Protein AF-A0A7V9TGF6-F1 (afdb_monomer_lite)

Sequence (78 aa):
LGILVYRREVSLDLVDEMFGGTVVLAWERLGPFIARYRQRTGNPETFEWFQWLAERLQEHRAKTSTAPAYHLHRDWKP

Secondary structure (DSSP, 8-state):
-HHHHHTTSS-HHHHIIIIIHHHH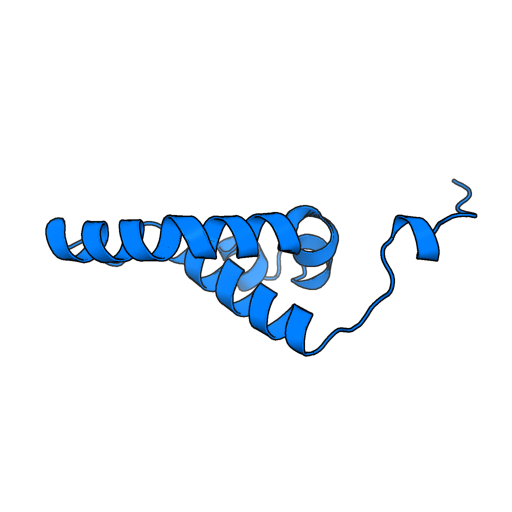HHHHHHHHHHHHHHHHHT-TTTTHHHHHHHHHHHHHHHH-----HHHHTTT---

Radius of gyration: 15.16 Å; chains: 1; bounding box: 33×16×48 Å

Structure (mmCIF, N/CA/C/O backbone):
data_AF-A0A7V9TGF6-F1
#
_entry.id   AF-A0A7V9TGF6-F1
#
loop_
_atom_site.group_PDB
_atom_site.id
_atom_site.type_symbol
_atom_site.label_atom_id
_atom_site.label_alt_id
_atom_site.label_comp_id
_atom_site.label_asym_id
_atom_site.label_entity_id
_atom_site.label_seq_id
_atom_site.pdbx_PDB_ins_code
_atom_site.Cartn_x
_atom_site.Cartn_y
_atom_site.Cartn_z
_atom_site.occupancy
_atom_site.B_iso_or_equiv
_atom_site.auth_seq_id
_atom_site.auth_comp_id
_atom_site.auth_asym_id
_atom_site.auth_atom_id
_atom_site.pdbx_PDB_model_num
ATOM 1 N N . LEU A 1 1 ? -8.738 1.366 -5.037 1.00 86.88 1 LEU A N 1
ATOM 2 C CA . LEU A 1 1 ? -7.641 0.551 -5.611 1.00 86.88 1 LEU A CA 1
ATOM 3 C C . LEU A 1 1 ? -7.580 -0.850 -5.011 1.00 86.88 1 LEU A C 1
ATOM 5 O O . LEU A 1 1 ? -7.652 -1.787 -5.786 1.00 86.88 1 LEU A O 1
ATOM 9 N N . GLY A 1 2 ? -7.537 -1.025 -3.682 1.00 93.75 2 GLY A N 1
ATOM 10 C CA . GLY A 1 2 ? -7.399 -2.363 -3.073 1.00 93.75 2 GLY A CA 1
ATOM 11 C C . GLY A 1 2 ? -8.420 -3.397 -3.555 1.00 93.75 2 GLY A C 1
ATOM 12 O O . GLY A 1 2 ? -8.035 -4.464 -4.016 1.00 93.75 2 GLY A O 1
ATOM 13 N N . ILE A 1 3 ? -9.707 -3.037 -3.575 1.00 97.00 3 ILE A N 1
ATOM 14 C CA . ILE A 1 3 ? -10.764 -3.923 -4.089 1.00 97.00 3 ILE A CA 1
ATOM 15 C C . ILE A 1 3 ? -10.611 -4.260 -5.582 1.00 97.00 3 ILE A C 1
ATOM 17 O O . ILE A 1 3 ? -10.961 -5.359 -5.996 1.00 97.00 3 ILE A O 1
ATOM 21 N N . LEU A 1 4 ? -10.068 -3.344 -6.392 1.00 97.56 4 LEU A N 1
ATOM 22 C CA . LEU A 1 4 ? -9.851 -3.571 -7.826 1.00 97.56 4 LEU A CA 1
ATOM 23 C C . LEU A 1 4 ? -8.712 -4.567 -8.051 1.00 97.56 4 LEU A C 1
ATOM 25 O O . LEU A 1 4 ? -8.839 -5.457 -8.884 1.00 97.56 4 LEU A O 1
ATOM 29 N N . VAL A 1 5 ? -7.646 -4.465 -7.252 1.00 97.31 5 VAL A N 1
ATOM 30 C CA . VAL A 1 5 ? -6.550 -5.443 -7.254 1.00 97.31 5 VAL A CA 1
ATOM 31 C C . VAL A 1 5 ? -7.051 -6.810 -6.797 1.00 97.31 5 VAL A C 1
ATOM 33 O O . VAL A 1 5 ? -6.798 -7.814 -7.455 1.00 97.31 5 VAL A O 1
ATOM 36 N N . TYR A 1 6 ? -7.826 -6.859 -5.710 1.00 97.25 6 TYR A N 1
ATOM 37 C CA . TYR A 1 6 ? -8.422 -8.104 -5.221 1.00 97.25 6 TYR A CA 1
ATOM 38 C C . TYR A 1 6 ? -9.323 -8.777 -6.270 1.00 97.25 6 TYR A C 1
ATOM 40 O O . TYR A 1 6 ? -9.264 -9.992 -6.453 1.00 97.25 6 TYR A O 1
ATOM 48 N N . ARG A 1 7 ? -10.113 -7.983 -7.004 1.00 97.94 7 ARG A N 1
ATOM 49 C CA . ARG A 1 7 ? -10.975 -8.454 -8.099 1.00 97.94 7 ARG A CA 1
ATOM 50 C C . ARG A 1 7 ? -10.237 -8.723 -9.412 1.00 97.94 7 ARG A C 1
ATOM 52 O O . ARG A 1 7 ? -10.864 -9.204 -10.345 1.00 97.94 7 ARG A O 1
ATOM 59 N N . ARG A 1 8 ? -8.923 -8.472 -9.476 1.00 96.56 8 ARG A N 1
ATOM 60 C CA . ARG A 1 8 ? -8.078 -8.625 -10.676 1.00 96.56 8 ARG A CA 1
ATOM 61 C C . ARG A 1 8 ? -8.464 -7.715 -11.847 1.00 96.56 8 ARG A C 1
ATOM 63 O O . ARG A 1 8 ? -8.089 -7.991 -12.979 1.00 96.56 8 ARG A O 1
ATOM 70 N N . GLU A 1 9 ? -9.149 -6.612 -11.564 1.00 97.94 9 GLU A N 1
ATOM 71 C CA . GLU A 1 9 ? -9.434 -5.561 -12.552 1.00 97.94 9 GLU A CA 1
ATOM 72 C C . GLU A 1 9 ? -8.172 -4.746 -12.873 1.00 97.94 9 GLU A C 1
ATOM 74 O O . GLU A 1 9 ? -8.047 -4.154 -13.941 1.00 97.94 9 GLU A O 1
ATOM 79 N N . VAL A 1 10 ? -7.224 -4.704 -11.929 1.00 96.75 10 VAL A N 1
ATOM 80 C CA . VAL A 1 10 ? -5.909 -4.073 -12.082 1.00 96.75 10 VAL A CA 1
ATOM 81 C C . VAL A 1 10 ? -4.850 -4.984 -11.458 1.00 96.75 10 VAL A C 1
ATOM 83 O O . VAL A 1 10 ? -5.103 -5.587 -10.412 1.00 96.75 10 VAL A O 1
ATOM 86 N N . SER A 1 11 ? -3.666 -5.094 -12.067 1.00 96.69 11 SER A N 1
ATOM 87 C CA . SER A 1 11 ? -2.559 -5.862 -11.485 1.00 96.69 11 SER A CA 1
ATOM 88 C C . SER A 1 11 ? -1.941 -5.145 -10.279 1.00 96.69 11 SER A C 1
ATOM 90 O O . SER A 1 11 ? -1.951 -3.915 -10.187 1.00 96.69 11 SER A O 1
ATOM 92 N N . LEU A 1 12 ? -1.386 -5.921 -9.340 1.00 95.50 12 LEU A N 1
ATOM 93 C CA . LEU A 1 12 ? -0.645 -5.361 -8.206 1.00 95.50 12 LEU A CA 1
ATOM 94 C C . LEU A 1 12 ? 0.590 -4.586 -8.689 1.00 95.50 12 LEU A C 1
ATOM 96 O O . LEU A 1 12 ? 0.843 -3.510 -8.159 1.00 95.50 12 LEU A O 1
ATOM 100 N N . ASP A 1 13 ? 1.273 -5.077 -9.728 1.00 94.12 13 ASP A N 1
ATOM 101 C CA . ASP A 1 13 ? 2.436 -4.423 -10.346 1.00 94.12 13 ASP A CA 1
ATOM 102 C C . ASP A 1 13 ? 2.105 -3.025 -10.868 1.00 94.12 13 ASP A C 1
ATOM 104 O O . ASP A 1 13 ? 2.799 -2.066 -10.546 1.00 94.12 13 ASP A O 1
ATOM 108 N N . LEU A 1 14 ? 0.991 -2.875 -11.597 1.00 94.12 14 LEU A N 1
ATOM 109 C CA . LEU A 1 14 ? 0.597 -1.573 -12.136 1.00 94.12 14 LEU A CA 1
ATOM 110 C C . LEU A 1 14 ? 0.285 -0.581 -11.011 1.00 94.12 14 LEU A C 1
ATOM 112 O O . LEU A 1 14 ? 0.669 0.586 -11.066 1.00 94.12 14 LEU A O 1
ATOM 116 N N . VAL A 1 15 ? -0.397 -1.036 -9.956 1.00 95.50 15 VAL A N 1
ATOM 117 C CA . VAL A 1 15 ? -0.649 -0.184 -8.785 1.00 95.50 15 VAL A CA 1
ATOM 118 C C . VAL A 1 15 ? 0.651 0.156 -8.060 1.00 95.50 15 VAL A C 1
ATOM 120 O O . VAL A 1 15 ? 0.788 1.273 -7.559 1.00 95.50 15 VAL A O 1
ATOM 123 N N . ASP A 1 16 ? 1.598 -0.776 -8.005 1.00 94.00 16 ASP A N 1
ATOM 124 C CA . ASP A 1 16 ? 2.890 -0.571 -7.371 1.00 94.00 16 ASP A CA 1
ATOM 125 C C . ASP A 1 16 ? 3.737 0.479 -8.103 1.00 94.00 16 ASP A C 1
ATOM 127 O O . ASP A 1 16 ? 4.267 1.395 -7.466 1.00 94.00 16 ASP A O 1
ATOM 131 N N . GLU A 1 17 ? 3.782 0.400 -9.434 1.00 91.50 17 GLU A N 1
ATOM 132 C CA . GLU A 1 17 ? 4.445 1.364 -10.318 1.00 91.50 17 GLU A CA 1
ATOM 133 C C . GLU A 1 17 ? 3.828 2.765 -10.218 1.00 91.50 17 GLU A C 1
ATOM 135 O O . GLU A 1 17 ? 4.554 3.759 -10.178 1.00 91.50 17 GLU A O 1
ATOM 140 N N . MET A 1 18 ? 2.497 2.860 -10.132 1.00 91.75 18 MET A N 1
ATOM 141 C CA . MET A 1 18 ? 1.796 4.147 -10.083 1.00 91.75 18 MET A CA 1
ATOM 142 C C . MET A 1 18 ? 1.796 4.793 -8.691 1.00 91.75 18 MET A C 1
ATOM 144 O O . MET A 1 18 ? 1.999 6.000 -8.564 1.00 91.75 18 MET A O 1
ATOM 148 N N . PHE A 1 19 ? 1.505 4.015 -7.642 1.00 93.06 19 PHE A N 1
ATOM 149 C CA . PHE A 1 19 ? 1.154 4.543 -6.316 1.00 93.06 19 PHE A CA 1
ATOM 150 C C . PHE A 1 19 ? 1.796 3.801 -5.144 1.00 93.06 19 PHE A C 1
ATOM 152 O O . PHE A 1 19 ? 1.598 4.212 -3.997 1.00 93.06 19 PHE A O 1
ATOM 159 N N . GLY A 1 20 ? 2.541 2.719 -5.378 1.00 92.12 20 GLY A N 1
ATOM 160 C CA . GLY A 1 20 ? 2.892 1.787 -4.309 1.00 92.12 20 GLY A CA 1
ATOM 161 C C . GLY A 1 20 ? 3.648 2.432 -3.147 1.00 92.12 20 GLY A C 1
ATOM 162 O O . GLY A 1 20 ? 3.304 2.227 -1.985 1.00 92.12 20 GLY A O 1
ATOM 163 N N . GLY A 1 21 ? 4.618 3.297 -3.456 1.00 92.19 21 GLY A N 1
ATOM 164 C CA . GLY A 1 21 ? 5.441 3.966 -2.448 1.00 92.19 21 GLY A CA 1
ATOM 165 C C . GLY A 1 21 ? 4.622 4.936 -1.606 1.00 92.19 21 GLY A C 1
ATOM 166 O O . GLY A 1 21 ? 4.761 4.978 -0.386 1.00 92.19 21 GLY A O 1
ATOM 167 N N . THR A 1 22 ? 3.711 5.667 -2.247 1.00 95.38 22 THR A N 1
ATOM 168 C CA . THR A 1 22 ? 2.803 6.594 -1.570 1.00 95.38 22 THR A CA 1
ATOM 169 C C . THR A 1 22 ? 1.802 5.855 -0.689 1.00 95.38 22 THR A C 1
ATOM 171 O O . THR A 1 22 ? 1.550 6.300 0.427 1.00 95.38 22 THR A O 1
ATOM 174 N N . VAL A 1 23 ? 1.248 4.729 -1.151 1.00 97.06 23 VAL A N 1
ATOM 175 C CA . VAL A 1 23 ? 0.286 3.931 -0.375 1.00 97.06 23 VAL A CA 1
ATOM 176 C C . VAL A 1 23 ? 0.941 3.345 0.874 1.00 97.06 23 VAL A C 1
ATOM 178 O O . VAL A 1 23 ? 0.380 3.481 1.961 1.00 97.06 23 VAL A O 1
ATOM 181 N N . VAL A 1 24 ? 2.135 2.755 0.744 1.00 96.50 24 VAL A N 1
ATOM 182 C CA . VAL A 1 24 ? 2.882 2.197 1.886 1.00 96.50 24 VAL A CA 1
ATOM 183 C C . VAL A 1 24 ? 3.227 3.300 2.892 1.00 96.50 24 VAL A C 1
ATOM 185 O O . VAL A 1 24 ? 2.871 3.187 4.063 1.00 96.50 24 VAL A O 1
ATOM 188 N N . LEU A 1 25 ? 3.803 4.417 2.434 1.00 97.12 25 LEU A N 1
ATOM 189 C CA . LEU A 1 25 ? 4.152 5.548 3.302 1.00 97.12 25 LEU A CA 1
ATOM 190 C C . LEU A 1 25 ? 2.927 6.154 4.006 1.00 97.12 25 LEU A C 1
ATOM 192 O O . LEU A 1 25 ? 2.984 6.546 5.174 1.00 97.12 25 LEU A O 1
ATOM 196 N N . ALA A 1 26 ? 1.801 6.261 3.300 1.00 97.81 26 ALA A N 1
ATOM 197 C CA . ALA A 1 26 ? 0.558 6.742 3.884 1.00 97.81 26 ALA A CA 1
ATOM 198 C C . ALA A 1 26 ? 0.039 5.775 4.958 1.00 97.81 26 ALA A C 1
ATOM 200 O O . ALA A 1 26 ? -0.397 6.226 6.018 1.00 97.81 26 ALA A O 1
ATOM 201 N N . TRP A 1 27 ? 0.115 4.460 4.726 1.00 97.94 27 TRP A N 1
ATOM 202 C CA . TRP A 1 27 ? -0.310 3.458 5.701 1.00 97.94 27 TRP A CA 1
ATOM 203 C C . TRP A 1 27 ? 0.551 3.453 6.966 1.00 97.94 27 TRP A C 1
ATOM 205 O O . TRP A 1 27 ? -0.006 3.396 8.059 1.00 97.94 27 TRP A O 1
ATOM 215 N N . GLU A 1 28 ? 1.870 3.623 6.855 1.00 97.19 28 GLU A N 1
ATOM 216 C CA . GLU A 1 28 ? 2.764 3.739 8.020 1.00 97.19 28 GLU A CA 1
ATOM 217 C C . GLU A 1 28 ? 2.337 4.866 8.976 1.00 97.19 28 GLU 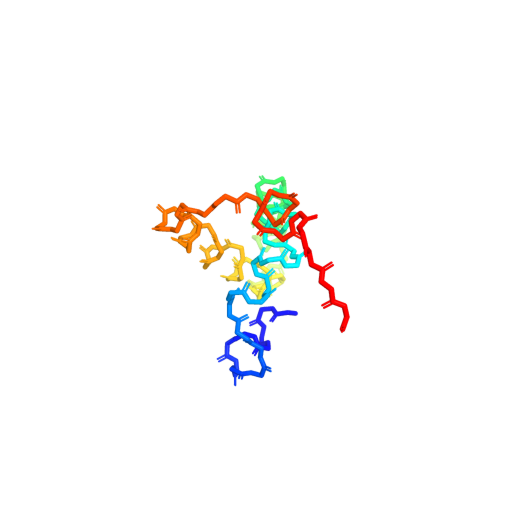A C 1
ATOM 219 O O . GLU A 1 28 ? 2.420 4.729 10.198 1.00 97.19 28 GLU A O 1
ATOM 224 N N . ARG A 1 29 ? 1.823 5.975 8.431 1.00 96.94 29 ARG A N 1
ATOM 225 C CA . ARG A 1 29 ? 1.353 7.125 9.219 1.00 96.94 29 ARG A CA 1
ATOM 226 C C . ARG A 1 29 ? -0.089 6.969 9.701 1.00 96.94 29 ARG A C 1
ATOM 228 O O . ARG A 1 29 ? -0.404 7.322 10.837 1.00 96.94 29 ARG A O 1
ATOM 235 N N . LEU A 1 30 ? -0.980 6.477 8.839 1.00 97.31 30 LEU A N 1
ATOM 236 C CA . LEU A 1 30 ? -2.423 6.425 9.099 1.00 97.31 30 LEU A CA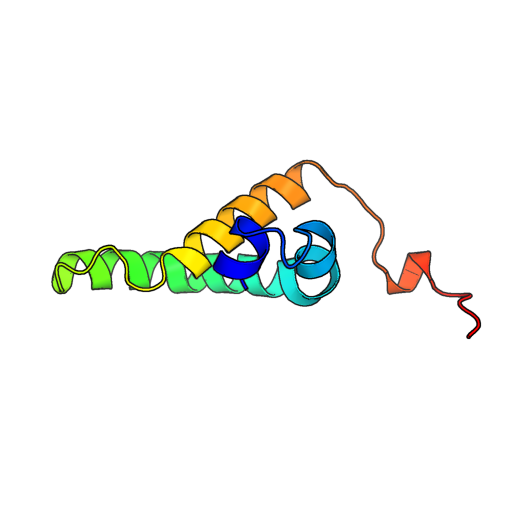 1
ATOM 237 C C . LEU A 1 30 ? -2.856 5.173 9.870 1.00 97.31 30 LEU A C 1
ATOM 239 O O . LEU A 1 30 ? -3.823 5.236 10.630 1.00 97.31 30 LEU A O 1
ATOM 243 N N . GLY A 1 31 ? -2.150 4.054 9.712 1.00 97.62 31 GLY A N 1
ATOM 244 C CA . GLY A 1 31 ? -2.500 2.751 10.279 1.00 97.62 31 GLY A CA 1
ATOM 245 C C . GLY A 1 31 ? -2.756 2.782 11.789 1.00 97.62 31 GLY A C 1
ATOM 246 O O . GLY A 1 31 ? -3.832 2.359 12.220 1.00 97.62 31 GLY A O 1
ATOM 247 N N . PRO A 1 32 ? -1.860 3.363 12.613 1.00 97.94 32 PRO A N 1
ATOM 248 C CA . PRO A 1 32 ? -2.080 3.461 14.057 1.00 97.94 32 PRO A CA 1
ATOM 249 C C . PRO A 1 32 ? -3.316 4.287 14.437 1.00 97.94 32 PRO A C 1
ATOM 251 O O . PRO A 1 3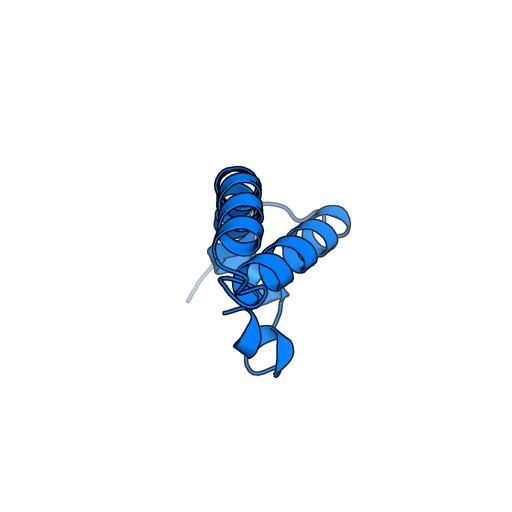2 ? -4.010 3.969 15.404 1.00 97.94 32 PRO A O 1
ATOM 254 N N . PHE A 1 33 ? -3.608 5.355 13.689 1.00 97.94 33 PHE A N 1
ATOM 255 C CA . PHE A 1 33 ? -4.807 6.166 13.904 1.00 97.94 33 PHE A CA 1
ATOM 256 C C . PHE A 1 33 ? -6.074 5.388 13.538 1.00 97.94 33 PHE A C 1
ATOM 258 O O . PHE A 1 33 ? -7.017 5.348 14.329 1.00 97.94 33 PHE A O 1
ATOM 265 N N . ILE A 1 34 ? -6.077 4.730 12.377 1.00 97.88 34 ILE A N 1
ATOM 266 C CA . ILE A 1 34 ? -7.200 3.923 11.895 1.00 97.88 34 ILE A CA 1
ATOM 267 C C . ILE A 1 34 ? -7.483 2.772 12.866 1.00 97.88 34 ILE A C 1
ATOM 269 O O . ILE A 1 34 ? -8.636 2.563 13.229 1.00 97.88 34 ILE A O 1
ATOM 273 N N . ALA A 1 35 ? -6.455 2.085 13.371 1.00 97.69 35 ALA A N 1
ATOM 274 C CA . ALA A 1 35 ? -6.619 1.021 14.362 1.00 97.69 35 ALA A CA 1
ATOM 275 C C . ALA A 1 35 ? -7.353 1.513 15.624 1.00 97.69 35 ALA A C 1
ATOM 277 O O . ALA A 1 35 ? -8.338 0.904 16.047 1.00 97.69 35 ALA A O 1
ATOM 278 N N . ARG A 1 36 ? -6.945 2.665 16.178 1.00 97.94 36 ARG A N 1
ATOM 279 C CA . ARG A 1 36 ? -7.640 3.295 17.316 1.00 97.94 36 ARG A CA 1
ATOM 280 C C . ARG A 1 36 ? -9.066 3.717 16.964 1.00 97.94 36 ARG A C 1
ATOM 282 O O . ARG A 1 36 ? -9.974 3.569 17.777 1.00 97.94 36 ARG A O 1
ATOM 289 N N . TYR A 1 37 ? -9.281 4.238 15.758 1.00 97.56 37 TYR A N 1
ATOM 290 C CA . TYR A 1 37 ? -10.609 4.628 15.294 1.00 97.56 37 TYR A CA 1
ATOM 291 C C . TYR A 1 37 ? -11.566 3.430 15.230 1.00 97.56 37 TYR A C 1
ATOM 293 O O . TYR A 1 37 ? -12.686 3.527 15.733 1.00 97.56 37 TYR A O 1
ATOM 301 N N . ARG A 1 38 ? -11.122 2.291 14.684 1.00 97.94 38 ARG A N 1
ATOM 302 C CA . ARG A 1 38 ? -11.913 1.050 14.625 1.00 97.94 38 ARG A CA 1
ATOM 303 C C . ARG A 1 38 ? -12.271 0.544 16.019 1.00 97.94 38 ARG A C 1
ATOM 305 O O . ARG A 1 38 ? -13.427 0.225 16.263 1.00 97.94 38 ARG A O 1
ATOM 312 N N . GLN A 1 39 ? -11.313 0.555 16.951 1.00 97.69 39 GLN A N 1
ATOM 313 C CA . GLN A 1 39 ? -11.559 0.189 18.352 1.00 97.69 39 GLN A CA 1
ATOM 314 C C . GLN A 1 39 ? -12.612 1.091 19.008 1.00 97.69 39 GLN A C 1
ATOM 316 O O . GLN A 1 39 ? -13.507 0.601 19.686 1.00 97.69 39 GLN A O 1
ATOM 321 N N . ARG A 1 40 ? -12.535 2.409 18.781 1.00 97.81 40 ARG A N 1
ATOM 322 C CA . ARG A 1 40 ? -13.463 3.387 19.373 1.00 97.81 40 ARG A CA 1
ATOM 323 C C . ARG A 1 40 ? -14.876 3.313 18.792 1.00 97.81 40 ARG A C 1
ATOM 325 O O . ARG A 1 40 ? -15.834 3.613 19.492 1.00 97.81 40 ARG A O 1
ATOM 332 N N . THR A 1 41 ? -14.999 3.005 17.505 1.00 97.31 41 THR A N 1
ATOM 333 C CA . THR A 1 41 ? -16.279 3.055 16.779 1.00 97.31 41 THR A CA 1
ATOM 334 C C . THR A 1 41 ? -16.942 1.694 16.610 1.00 97.31 41 THR A C 1
ATOM 336 O O . THR A 1 41 ? -18.110 1.645 16.241 1.00 97.31 41 THR A O 1
ATOM 339 N N . GLY A 1 42 ? -16.218 0.598 16.853 1.00 96.62 42 GLY A N 1
ATOM 340 C CA . GLY A 1 42 ? -16.708 -0.755 16.599 1.00 96.62 42 GLY A CA 1
ATOM 341 C C . GLY A 1 42 ? -16.859 -1.089 15.112 1.00 96.62 42 GLY A C 1
ATOM 342 O O . GLY A 1 42 ? -17.517 -2.068 14.784 1.00 96.62 42 GLY A O 1
ATOM 343 N N . ASN A 1 43 ? -16.272 -0.293 14.210 1.00 95.31 43 ASN A N 1
ATOM 344 C CA . ASN A 1 43 ? -16.342 -0.508 12.765 1.00 95.31 43 ASN A CA 1
ATOM 345 C C . ASN A 1 43 ? -14.994 -1.034 12.234 1.00 95.31 43 ASN A C 1
ATOM 347 O O . ASN A 1 43 ? -14.132 -0.224 11.882 1.00 95.31 43 ASN A O 1
ATOM 351 N N . PRO A 1 44 ? -14.774 -2.362 12.176 1.00 93.19 44 PRO A N 1
ATOM 352 C CA . PRO A 1 44 ? -13.502 -2.934 11.733 1.00 93.19 44 PRO A CA 1
ATOM 353 C C . PRO A 1 44 ? -13.213 -2.725 10.236 1.00 93.19 44 PRO A C 1
ATOM 355 O O . PRO A 1 44 ? -12.046 -2.693 9.852 1.00 93.19 44 PRO A O 1
ATOM 358 N N . GLU A 1 45 ? -14.241 -2.524 9.408 1.00 95.50 45 GLU A N 1
ATOM 359 C CA . GLU A 1 45 ? -14.133 -2.426 7.940 1.00 95.50 45 GLU A CA 1
ATOM 360 C C . GLU A 1 45 ? -13.588 -1.067 7.469 1.00 95.50 45 GLU A C 1
ATOM 362 O O . GLU A 1 45 ? -13.147 -0.893 6.331 1.00 95.50 45 GLU A O 1
ATOM 367 N N . THR A 1 46 ? -13.573 -0.066 8.353 1.00 96.44 46 THR A N 1
ATOM 368 C CA . THR A 1 46 ? -13.102 1.288 8.032 1.00 96.44 46 THR A CA 1
ATOM 369 C C . THR A 1 46 ? -11.667 1.251 7.485 1.00 96.44 46 THR A C 1
ATOM 371 O O . THR A 1 46 ? -10.748 0.881 8.207 1.00 96.44 46 THR A O 1
ATOM 374 N N . PHE A 1 47 ? -11.446 1.650 6.225 1.00 97.25 47 PHE A N 1
ATOM 375 C CA . PHE A 1 47 ? -10.153 1.568 5.506 1.00 97.25 47 PHE A CA 1
ATOM 376 C C . PHE A 1 47 ? -9.590 0.144 5.287 1.00 97.25 47 PHE A C 1
ATOM 378 O O . PHE A 1 47 ? -8.398 0.003 5.010 1.00 97.25 47 PHE A O 1
ATOM 385 N N . GLU A 1 48 ? -10.395 -0.917 5.375 1.00 97.38 48 GLU A N 1
ATOM 386 C CA . GLU A 1 48 ? -9.918 -2.304 5.215 1.00 97.38 48 GLU A CA 1
ATOM 387 C C . GLU A 1 48 ? -9.162 -2.539 3.894 1.00 97.38 48 GLU A C 1
ATOM 389 O O . GLU A 1 48 ? -8.057 -3.074 3.891 1.00 97.38 48 GLU A O 1
ATOM 394 N N . TRP A 1 49 ? -9.687 -2.041 2.770 1.00 97.94 49 TRP A N 1
ATOM 395 C CA . TRP A 1 49 ? -9.076 -2.243 1.455 1.00 97.94 49 TRP A CA 1
ATOM 396 C C . TRP A 1 49 ? -7.814 -1.417 1.263 1.00 97.94 49 TRP A C 1
ATOM 398 O O . TRP A 1 49 ? -6.966 -1.768 0.444 1.00 97.94 49 TRP A O 1
ATOM 408 N N . PHE A 1 50 ? -7.696 -0.308 1.992 1.00 97.69 50 PHE A N 1
ATOM 409 C CA . PHE A 1 50 ? -6.486 0.497 1.988 1.00 97.69 50 PHE A CA 1
ATOM 410 C C . PHE A 1 50 ? -5.375 -0.218 2.761 1.00 97.69 50 PHE A C 1
ATOM 412 O O . PHE A 1 50 ? -4.274 -0.352 2.237 1.00 97.69 50 PHE A O 1
ATOM 419 N N . GLN A 1 51 ? -5.690 -0.745 3.950 1.00 98.06 51 GLN A N 1
ATOM 420 C CA . GLN A 1 51 ? -4.771 -1.584 4.719 1.00 98.06 51 GLN A CA 1
ATOM 421 C C . GLN A 1 51 ? -4.319 -2.799 3.912 1.00 98.06 51 GLN A C 1
ATOM 423 O O . GLN A 1 51 ? -3.122 -3.010 3.739 1.00 98.06 51 GLN A O 1
ATOM 428 N N . TRP A 1 52 ? -5.275 -3.574 3.392 1.00 98.19 52 TRP A N 1
ATOM 429 C CA . TRP A 1 52 ? -4.980 -4.788 2.640 1.00 98.19 52 TRP A CA 1
ATOM 430 C C . TRP A 1 52 ? -4.065 -4.492 1.450 1.00 98.19 52 TRP A C 1
ATOM 432 O O . TRP A 1 52 ? -3.094 -5.209 1.224 1.00 98.19 52 TRP A O 1
ATOM 442 N N . LEU A 1 53 ? -4.335 -3.406 0.715 1.00 98.38 53 LEU A N 1
ATOM 443 C CA . LEU A 1 53 ? -3.489 -2.996 -0.400 1.00 98.38 53 LEU A CA 1
ATOM 444 C C . LEU A 1 53 ? -2.078 -2.614 0.063 1.00 98.38 53 LEU A C 1
ATOM 446 O O . LEU A 1 53 ? -1.111 -3.048 -0.554 1.00 98.38 53 LEU A O 1
ATOM 450 N N . ALA A 1 54 ? -1.954 -1.819 1.128 1.00 98.19 54 ALA A N 1
ATOM 451 C CA . ALA A 1 54 ? -0.659 -1.386 1.642 1.00 98.19 54 ALA A CA 1
ATOM 452 C C . ALA A 1 54 ? 0.212 -2.568 2.091 1.00 98.19 54 ALA A C 1
ATOM 454 O O . ALA A 1 54 ? 1.388 -2.621 1.742 1.00 98.19 54 ALA A O 1
ATOM 455 N N . GLU A 1 55 ? -0.371 -3.546 2.787 1.00 97.88 55 GLU A N 1
ATOM 456 C CA . GLU A 1 55 ? 0.330 -4.762 3.215 1.00 97.88 55 GLU A CA 1
ATOM 457 C C . GLU A 1 55 ? 0.790 -5.606 2.017 1.00 97.88 55 GLU A C 1
ATOM 459 O O . GLU A 1 55 ? 1.946 -6.027 1.965 1.00 97.88 55 GLU A O 1
ATOM 464 N N . ARG A 1 56 ? -0.069 -5.798 1.003 1.00 97.75 56 ARG A N 1
ATOM 465 C CA . ARG A 1 56 ? 0.314 -6.521 -0.224 1.00 97.75 56 ARG A CA 1
ATOM 466 C C . ARG A 1 56 ? 1.426 -5.811 -0.994 1.00 97.75 56 ARG A C 1
ATOM 468 O O . ARG A 1 56 ? 2.328 -6.475 -1.492 1.00 97.75 56 ARG A O 1
ATOM 475 N N . LEU A 1 57 ? 1.388 -4.481 -1.077 1.00 96.50 57 LEU A N 1
ATOM 476 C CA . LEU A 1 57 ? 2.437 -3.688 -1.724 1.00 96.50 57 LEU A CA 1
ATOM 477 C C . LEU A 1 57 ? 3.758 -3.747 -0.954 1.00 96.50 57 LEU A C 1
ATOM 479 O O . LEU A 1 57 ? 4.816 -3.860 -1.567 1.00 96.50 57 LEU A O 1
ATOM 483 N N . GLN A 1 58 ? 3.714 -3.704 0.377 1.00 95.75 58 GLN A N 1
ATOM 484 C CA . GLN A 1 58 ? 4.907 -3.837 1.208 1.00 95.75 58 GLN A CA 1
ATOM 485 C C . GLN A 1 58 ? 5.571 -5.208 1.007 1.00 95.75 58 GLN A C 1
ATOM 487 O O . GLN A 1 58 ? 6.779 -5.283 0.787 1.00 95.75 58 GLN A O 1
ATOM 492 N N . GLU A 1 59 ? 4.783 -6.286 1.012 1.00 95.81 59 GLU A N 1
ATOM 493 C CA . GLU A 1 59 ? 5.264 -7.642 0.719 1.00 95.81 59 GLU A CA 1
ATOM 494 C C . GLU A 1 59 ? 5.805 -7.778 -0.708 1.00 95.81 59 GLU A C 1
ATOM 496 O O . GLU A 1 59 ? 6.809 -8.458 -0.921 1.00 95.81 59 GLU A O 1
ATOM 501 N N . HIS A 1 60 ? 5.140 -7.154 -1.683 1.00 94.31 60 HIS A N 1
ATOM 502 C CA . HIS A 1 60 ? 5.553 -7.167 -3.081 1.00 94.31 60 HIS A CA 1
ATOM 503 C C . HIS A 1 60 ? 6.915 -6.491 -3.265 1.00 94.31 60 HIS A C 1
ATOM 505 O O . HIS A 1 60 ? 7.857 -7.109 -3.755 1.00 94.31 60 HIS A O 1
ATOM 511 N N . ARG A 1 61 ? 7.063 -5.262 -2.766 1.00 90.50 61 ARG A N 1
ATOM 512 C CA . ARG A 1 61 ? 8.309 -4.483 -2.837 1.00 90.50 61 ARG A CA 1
ATOM 513 C C . ARG A 1 61 ? 9.468 -5.126 -2.086 1.00 90.50 61 ARG A C 1
ATOM 515 O O . ARG A 1 61 ? 10.611 -4.990 -2.498 1.00 90.50 61 ARG A O 1
ATOM 522 N N . ALA A 1 62 ? 9.194 -5.837 -0.994 1.00 90.38 62 ALA A N 1
ATOM 523 C CA . ALA A 1 62 ? 10.230 -6.580 -0.278 1.00 90.38 62 ALA A CA 1
ATOM 524 C C . ALA A 1 62 ? 10.809 -7.740 -1.111 1.00 90.38 62 ALA A C 1
ATOM 526 O O . ALA A 1 62 ? 11.943 -8.156 -0.879 1.00 90.38 62 ALA A O 1
ATOM 527 N N . LYS A 1 63 ? 10.039 -8.269 -2.071 1.00 90.38 63 LYS A N 1
ATOM 528 C CA . LYS A 1 63 ? 10.449 -9.358 -2.973 1.00 90.38 63 LYS A CA 1
ATOM 529 C C . LYS A 1 63 ? 11.003 -8.843 -4.300 1.00 90.38 63 LYS A C 1
ATOM 531 O O . LYS A 1 63 ? 11.826 -9.516 -4.915 1.00 90.38 63 LYS A O 1
ATOM 536 N N . THR A 1 64 ? 10.566 -7.663 -4.724 1.00 80.38 64 THR A N 1
ATOM 537 C CA . THR A 1 64 ? 10.896 -7.083 -6.023 1.00 80.38 64 THR A CA 1
ATOM 538 C C . THR A 1 64 ? 11.904 -5.950 -5.851 1.00 80.38 64 THR A C 1
ATOM 540 O O . THR A 1 64 ? 11.575 -4.880 -5.350 1.00 80.38 64 THR A O 1
ATOM 543 N N . SER A 1 65 ? 13.142 -6.167 -6.300 1.00 66.25 65 SER A N 1
ATOM 544 C CA . SER A 1 65 ? 14.139 -5.101 -6.442 1.00 66.25 65 SER A CA 1
ATOM 545 C C . SER A 1 65 ? 14.257 -4.733 -7.917 1.00 66.25 65 SER A C 1
ATOM 547 O O . SER A 1 65 ? 14.920 -5.427 -8.689 1.00 66.25 65 SER A O 1
ATOM 549 N N . THR A 1 66 ? 13.575 -3.666 -8.326 1.00 73.31 66 THR A N 1
ATOM 550 C CA . THR A 1 66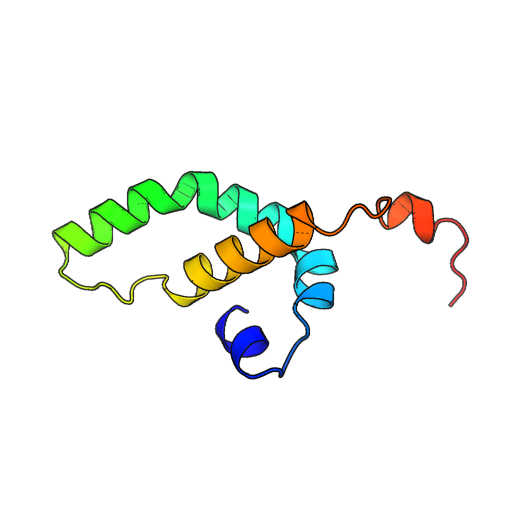 ? 13.673 -3.097 -9.675 1.00 73.31 66 THR A CA 1
ATOM 551 C C . THR A 1 66 ? 14.219 -1.678 -9.613 1.00 73.31 66 THR A C 1
ATOM 553 O O . THR A 1 66 ? 13.962 -0.920 -8.677 1.00 73.31 66 THR A O 1
ATOM 556 N N . ALA A 1 67 ? 15.019 -1.314 -10.618 1.00 82.75 67 ALA A N 1
ATOM 557 C CA . ALA A 1 67 ? 15.495 0.055 -10.751 1.00 82.75 67 ALA A CA 1
ATOM 558 C C . ALA A 1 67 ? 14.306 1.006 -11.005 1.00 82.75 67 ALA A C 1
ATOM 560 O O . ALA A 1 67 ? 13.323 0.602 -11.628 1.00 82.75 67 ALA A O 1
ATOM 561 N N . PRO A 1 68 ? 14.376 2.273 -10.564 1.00 84.88 68 PRO A N 1
ATOM 562 C CA . PRO A 1 68 ? 13.305 3.233 -10.800 1.00 84.88 68 PRO A CA 1
ATOM 563 C C . PRO A 1 68 ? 12.983 3.416 -12.288 1.00 84.88 68 PRO A C 1
ATOM 565 O O . PRO A 1 68 ? 13.882 3.417 -13.133 1.00 84.88 68 PRO A O 1
ATOM 568 N N . ALA A 1 69 ? 11.712 3.673 -12.606 1.00 87.69 69 ALA A N 1
ATOM 569 C CA . ALA A 1 69 ? 11.244 3.844 -13.984 1.00 87.69 69 ALA A CA 1
ATOM 570 C C . ALA A 1 69 ? 12.019 4.927 -14.765 1.00 87.69 69 ALA A C 1
ATOM 572 O O . ALA A 1 69 ? 12.332 4.730 -15.937 1.00 87.69 69 ALA A O 1
ATOM 573 N N . TYR A 1 70 ? 12.409 6.032 -14.111 1.00 88.12 70 TYR A N 1
ATOM 574 C CA . TYR A 1 70 ? 13.191 7.111 -14.739 1.00 88.12 70 TYR A CA 1
ATOM 575 C C . TYR A 1 70 ? 14.615 6.685 -15.141 1.00 88.12 70 TYR A C 1
ATOM 577 O O . TYR A 1 70 ? 15.240 7.337 -15.973 1.00 88.12 70 TYR A O 1
ATOM 585 N N . HIS A 1 71 ? 15.124 5.585 -14.577 1.00 91.06 71 HIS A N 1
ATOM 586 C CA . HIS A 1 71 ? 16.344 4.932 -15.042 1.00 91.06 71 HIS A CA 1
ATOM 587 C C . HIS A 1 71 ? 16.050 3.902 -16.141 1.00 91.06 71 HIS A C 1
ATOM 589 O O . HIS A 1 71 ? 16.719 3.923 -17.172 1.00 91.06 71 HIS A O 1
ATOM 595 N N . LEU A 1 72 ? 15.058 3.023 -15.941 1.00 89.88 72 LEU A N 1
ATOM 596 C CA . LEU A 1 72 ? 14.743 1.925 -16.870 1.00 89.88 72 LEU A CA 1
ATOM 597 C C . LEU A 1 72 ? 14.259 2.403 -18.243 1.00 89.88 72 LEU A C 1
ATOM 599 O O . LEU A 1 72 ? 14.598 1.806 -19.261 1.00 89.88 72 LEU A O 1
ATOM 603 N N . HIS A 1 73 ? 13.486 3.486 -18.278 1.00 90.88 73 HIS A N 1
ATOM 604 C CA . HIS A 1 73 ? 12.828 3.983 -19.487 1.00 90.88 73 HIS A CA 1
ATOM 605 C C . HIS A 1 73 ? 13.397 5.320 -19.961 1.00 90.88 73 HIS A C 1
ATOM 607 O O . HIS A 1 73 ? 12.732 6.058 -20.685 1.00 90.88 73 HIS A O 1
ATOM 613 N N . ARG A 1 74 ? 14.641 5.635 -19.578 1.00 93.81 74 ARG A N 1
ATOM 614 C CA . ARG A 1 74 ? 15.310 6.898 -19.934 1.00 93.81 74 ARG A CA 1
ATOM 615 C C . ARG A 1 74 ? 15.353 7.170 -21.450 1.00 93.81 74 ARG A C 1
ATOM 617 O O . ARG A 1 74 ? 15.412 8.323 -21.853 1.00 93.81 74 ARG A O 1
ATOM 624 N N . ASP A 1 75 ? 15.319 6.110 -22.261 1.00 95.56 75 ASP A N 1
ATOM 625 C CA . ASP A 1 75 ? 15.450 6.142 -23.723 1.00 95.56 75 ASP A CA 1
ATOM 626 C C . ASP A 1 75 ? 14.112 5.843 -24.447 1.00 95.56 75 ASP A C 1
ATOM 628 O O . ASP A 1 75 ? 14.109 5.452 -25.617 1.00 95.56 75 ASP A O 1
ATOM 632 N N . TRP A 1 76 ? 12.967 5.972 -23.759 1.00 94.44 76 TRP A N 1
ATOM 633 C CA . TRP A 1 76 ? 11.646 5.642 -24.310 1.00 94.44 76 TRP A CA 1
ATOM 634 C C . TRP A 1 76 ? 11.289 6.477 -25.552 1.00 94.44 76 TRP A C 1
ATOM 636 O O . TRP A 1 76 ? 11.528 7.686 -25.600 1.00 94.44 76 TRP A O 1
ATOM 646 N N . LYS A 1 77 ? 10.682 5.819 -26.550 1.00 91.19 77 LYS A N 1
ATOM 647 C CA . LYS A 1 77 ? 10.134 6.440 -27.764 1.00 91.19 77 LYS A CA 1
ATOM 648 C C . LYS A 1 77 ? 8.653 6.045 -27.923 1.00 91.19 77 LYS A C 1
ATOM 650 O O . LYS A 1 77 ? 8.359 4.879 -27.651 1.00 91.19 77 LYS A O 1
ATOM 655 N N . PRO A 1 78 ? 7.765 6.974 -28.329 1.00 88.38 78 PRO A N 1
ATOM 656 C CA . PRO A 1 78 ? 6.323 6.732 -28.439 1.00 88.38 78 PRO A CA 1
ATOM 657 C C . PRO A 1 78 ? 5.937 5.753 -29.548 1.00 88.38 78 PRO A C 1
ATOM 659 O O . PRO A 1 78 ? 6.665 5.699 -30.568 1.00 88.38 78 PRO A O 1
#

Foldseek 3Di:
DLVCCVVVVDPLVVCLLVCLVVLLVVCVVCVVVVVVVCVVPVPPCVCVSSVNSN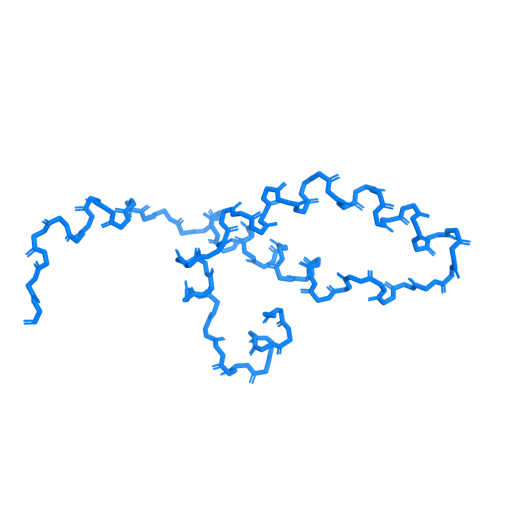VVSVVVCVVDDDDRPCVVCVPPDD

pLDDT: mean 94.18, std 5.52, range [66.25, 98.38]